Protein AF-A0A356DVA0-F1 (afdb_monomer_lite)

pLDDT: mean 74.88, std 16.03, range [45.16, 97.94]

Foldseek 3Di:
DPPDDDPDDDPPDPPPPPPVLVVVLVVLVVVLVVVVVVCVPDDDDDDDPDDPDADVVVVVLVVLLVVLLVQLVVLLVVLCVVVVVVVVVVVVPPPDPPCPVVVVVSVVVSVVSNVVSVVSNLVSLVSVCVNGVDVVSVSVSVSVVSVVVSVVSVVVVVVVVVVVPPDDPPPPPPPPDDD

Structure (mmCIF, N/CA/C/O backbone):
data_AF-A0A356DVA0-F1
#
_entry.id   AF-A0A356DVA0-F1
#
loop_
_atom_site.group_PDB
_atom_site.id
_atom_site.type_symbol
_atom_site.label_atom_id
_atom_site.label_alt_id
_atom_site.label_comp_id
_atom_site.label_asym_id
_atom_site.label_entity_id
_atom_site.label_seq_id
_atom_site.pdbx_PDB_ins_code
_atom_site.Cartn_x
_atom_site.Cartn_y
_atom_site.Cartn_z
_atom_site.occupancy
_atom_site.B_iso_or_equiv
_atom_site.auth_seq_id
_atom_site.auth_comp_id
_atom_site.auth_asym_id
_atom_site.auth_atom_id
_atom_site.pdbx_PDB_model_num
ATOM 1 N N . MET A 1 1 ? -69.394 -21.065 -8.352 1.00 48.41 1 MET A N 1
ATOM 2 C CA . MET A 1 1 ? -68.732 -22.390 -8.315 1.00 48.41 1 MET A CA 1
ATOM 3 C C . MET A 1 1 ? -67.396 -22.244 -9.037 1.00 48.41 1 MET A C 1
ATOM 5 O O . MET A 1 1 ? -67.092 -23.004 -9.938 1.00 48.41 1 MET A O 1
ATOM 9 N N . ASP A 1 2 ? -66.589 -21.256 -8.636 1.00 48.00 2 ASP A N 1
ATOM 10 C CA . ASP A 1 2 ? -65.493 -20.733 -9.474 1.00 48.00 2 ASP A CA 1
ATOM 11 C C . ASP A 1 2 ? -64.199 -20.633 -8.662 1.00 48.00 2 ASP A C 1
ATOM 13 O O . ASP A 1 2 ? -63.482 -19.642 -8.690 1.00 48.00 2 ASP A O 1
ATOM 17 N N . GLN A 1 3 ? -63.953 -21.667 -7.855 1.00 48.09 3 GLN A N 1
ATOM 18 C CA . GLN A 1 3 ? -62.766 -21.813 -7.006 1.00 48.09 3 GLN A CA 1
ATOM 19 C C . GLN A 1 3 ? -61.782 -22.869 -7.535 1.00 48.09 3 GLN A C 1
ATOM 21 O O . GLN A 1 3 ? -60.812 -23.181 -6.859 1.00 48.09 3 GLN A O 1
ATOM 26 N N . LEU A 1 4 ? -61.996 -23.464 -8.713 1.00 53.31 4 LEU A N 1
ATOM 27 C CA . LEU A 1 4 ? -61.184 -24.604 -9.157 1.00 53.31 4 LEU A CA 1
ATOM 28 C C . LEU A 1 4 ? -60.949 -24.595 -10.669 1.00 53.31 4 LEU A C 1
ATOM 30 O O . LEU A 1 4 ? -61.492 -25.431 -11.388 1.00 53.31 4 LEU A O 1
ATOM 34 N N . LYS A 1 5 ? -60.117 -23.673 -11.157 1.00 51.38 5 LYS A N 1
ATOM 35 C CA . LYS A 1 5 ? -59.275 -23.957 -12.325 1.00 51.38 5 LYS A CA 1
ATOM 36 C C . LYS A 1 5 ? -58.100 -22.988 -12.403 1.00 51.38 5 LYS A C 1
ATOM 38 O O . LYS A 1 5 ? -58.309 -21.784 -12.462 1.00 51.38 5 LYS A O 1
ATOM 43 N N . GLU A 1 6 ? -56.901 -23.570 -12.397 1.00 53.12 6 GLU A N 1
ATOM 44 C CA . GLU A 1 6 ? -55.599 -22.950 -12.694 1.00 53.12 6 GLU A CA 1
ATOM 45 C C . GLU A 1 6 ? -55.092 -21.932 -11.651 1.00 53.12 6 GLU A C 1
ATOM 47 O O . GLU A 1 6 ? -54.975 -20.744 -11.909 1.00 53.12 6 GLU A O 1
ATOM 52 N N . GLN A 1 7 ? -54.836 -22.276 -10.387 1.00 49.84 7 GLN A N 1
ATOM 53 C CA . GLN A 1 7 ? -53.744 -23.142 -9.901 1.00 49.84 7 GLN A CA 1
ATOM 54 C C . GLN A 1 7 ? -53.056 -24.019 -10.962 1.00 49.84 7 GLN A C 1
ATOM 56 O O . GLN A 1 7 ? -53.332 -25.207 -11.011 1.00 49.84 7 GLN A O 1
ATOM 61 N N . GLU A 1 8 ? -52.204 -23.450 -11.821 1.00 53.47 8 GLU A N 1
ATOM 62 C CA . GLU A 1 8 ? -50.948 -24.069 -12.297 1.00 53.47 8 GLU A CA 1
ATOM 63 C C . GLU A 1 8 ? -50.227 -23.159 -13.309 1.00 53.47 8 GLU A C 1
ATOM 65 O O . GLU A 1 8 ? -50.850 -22.588 -14.193 1.00 53.47 8 GLU A O 1
ATOM 70 N N . SER A 1 9 ? -48.894 -23.100 -13.196 1.00 45.16 9 SER A N 1
ATOM 71 C CA . SER A 1 9 ? -47.932 -22.418 -14.084 1.00 45.16 9 SER A CA 1
ATOM 72 C C . SER A 1 9 ? -47.829 -20.891 -13.917 1.00 45.16 9 SER A C 1
ATOM 74 O O . SER A 1 9 ? -48.686 -20.136 -14.336 1.00 45.16 9 SER A O 1
ATOM 76 N N . LEU A 1 10 ? -46.780 -20.301 -13.354 1.00 45.31 10 LEU A N 1
ATOM 77 C CA . LEU A 1 10 ? -45.502 -20.812 -12.894 1.00 45.31 10 LEU A CA 1
ATOM 78 C C . LEU A 1 10 ? -44.990 -19.763 -11.901 1.00 45.31 10 LEU A C 1
ATOM 80 O O . LEU A 1 10 ? -44.593 -18.671 -12.284 1.00 45.31 10 LEU A O 1
ATOM 84 N N . LYS A 1 11 ? -45.086 -20.107 -10.619 1.00 45.44 11 LYS A N 1
ATOM 85 C CA . LYS A 1 11 ? -44.331 -19.590 -9.473 1.00 45.44 11 LYS A CA 1
ATOM 86 C C . LYS A 1 11 ? -43.106 -18.742 -9.882 1.00 45.44 11 LYS A C 1
ATOM 88 O O . LYS A 1 11 ? -42.003 -19.273 -10.000 1.00 45.44 11 LYS A O 1
ATOM 93 N N . GLU A 1 12 ? -43.281 -17.433 -10.080 1.00 46.41 12 GLU A N 1
ATOM 94 C CA . GLU A 1 12 ? -42.139 -16.525 -10.170 1.00 46.41 12 GLU A CA 1
ATOM 95 C C . GLU A 1 12 ? -41.476 -16.518 -8.797 1.00 46.41 12 GLU A C 1
ATOM 97 O O . GLU A 1 12 ? -42.013 -16.043 -7.794 1.00 46.41 12 GLU A O 1
ATOM 102 N N . HIS A 1 13 ? -40.329 -17.182 -8.756 1.00 47.94 13 HIS A N 1
ATOM 103 C CA . HIS A 1 13 ? -39.465 -17.255 -7.602 1.00 47.94 13 HIS A CA 1
ATOM 104 C C . HIS A 1 13 ? -39.106 -15.817 -7.214 1.00 47.94 13 HIS A C 1
ATOM 106 O O . HIS A 1 13 ? -38.536 -15.111 -8.049 1.00 47.94 13 HIS A O 1
ATOM 112 N N . PRO A 1 14 ? -39.399 -15.348 -5.988 1.00 47.91 14 PRO A N 1
ATOM 113 C CA . PRO A 1 14 ? -38.940 -14.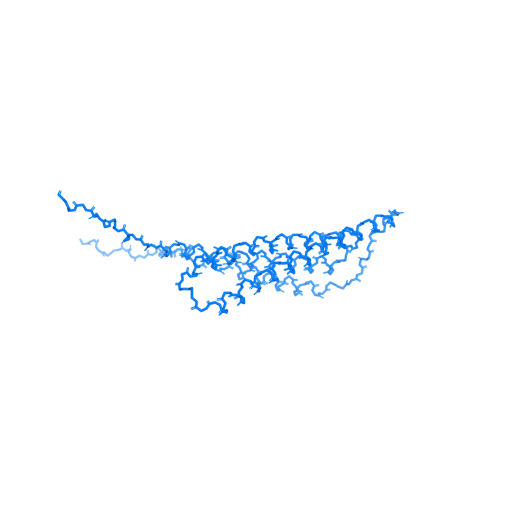036 -5.576 1.00 47.91 14 PRO A CA 1
ATOM 114 C C . PRO A 1 14 ? -37.414 -14.079 -5.625 1.00 47.91 14 PRO A C 1
ATOM 116 O O . PRO A 1 14 ? -36.767 -14.833 -4.892 1.00 47.91 14 PRO A O 1
ATOM 119 N N . THR A 1 15 ? -36.842 -13.343 -6.573 1.00 56.09 15 THR A N 1
ATOM 120 C CA . THR A 1 15 ? -35.405 -13.147 -6.709 1.00 56.09 15 THR A CA 1
ATOM 121 C C . THR A 1 15 ? -34.933 -12.476 -5.432 1.00 56.09 15 THR A C 1
ATOM 123 O O . THR A 1 15 ? -35.175 -11.288 -5.208 1.00 56.09 15 THR A O 1
ATOM 126 N N . ASN A 1 16 ? -34.321 -13.275 -4.563 1.00 53.25 16 ASN A N 1
ATOM 127 C CA . ASN A 1 16 ? -33.762 -12.849 -3.296 1.00 53.25 16 ASN A CA 1
ATOM 128 C C . ASN A 1 16 ? -32.595 -11.887 -3.571 1.00 53.25 16 ASN A C 1
ATOM 130 O O . ASN A 1 16 ? -31.446 -12.292 -3.737 1.00 53.25 16 ASN A O 1
ATOM 134 N N . LYS A 1 17 ? -32.912 -10.591 -3.659 1.00 54.97 17 LYS A N 1
ATOM 135 C CA . LYS A 1 17 ? -31.953 -9.503 -3.899 1.00 54.97 17 LYS A CA 1
ATOM 136 C C . LYS A 1 17 ? -30.910 -9.346 -2.783 1.00 54.97 17 LYS A C 1
ATOM 138 O O . LYS A 1 17 ? -29.953 -8.609 -2.982 1.00 54.97 17 LYS A O 1
ATOM 143 N N . HIS A 1 18 ? -31.050 -10.043 -1.655 1.00 53.50 18 HIS A N 1
ATOM 144 C CA . HIS A 1 18 ? -30.139 -9.927 -0.516 1.00 53.50 18 HIS A CA 1
ATOM 145 C C . HIS A 1 18 ? -29.004 -10.972 -0.526 1.00 53.50 18 HIS A C 1
ATOM 147 O O . HIS A 1 18 ? -28.057 -10.864 0.249 1.00 53.50 18 HIS A O 1
ATOM 153 N N . THR A 1 19 ? -29.057 -11.980 -1.406 1.00 55.97 19 THR A N 1
ATOM 154 C CA . THR A 1 19 ? -28.048 -13.058 -1.457 1.00 55.97 19 THR A CA 1
ATOM 155 C C . THR A 1 19 ? -26.865 -12.740 -2.387 1.00 55.97 19 THR A C 1
ATOM 157 O O . THR A 1 19 ? -25.762 -13.229 -2.160 1.00 55.97 19 THR A O 1
ATOM 160 N N . ASN A 1 20 ? -27.040 -11.865 -3.387 1.00 56.69 20 ASN A N 1
ATOM 161 C CA . ASN A 1 20 ? -25.986 -11.552 -4.369 1.00 56.69 20 ASN A CA 1
ATOM 162 C C . ASN A 1 20 ? -24.902 -10.577 -3.876 1.00 56.69 20 ASN A C 1
ATOM 164 O O . ASN A 1 20 ? -23.850 -10.493 -4.505 1.00 56.69 20 ASN A O 1
ATOM 168 N N . GLN A 1 21 ? -25.115 -9.868 -2.762 1.00 67.12 21 GLN A N 1
ATOM 169 C CA . GLN A 1 21 ? -24.108 -8.946 -2.214 1.00 67.12 21 GLN A CA 1
ATOM 170 C C . GLN A 1 21 ? -22.881 -9.688 -1.659 1.00 67.12 21 GLN A C 1
ATOM 172 O O . GLN A 1 21 ? -21.758 -9.254 -1.876 1.00 67.12 21 GLN A O 1
ATOM 177 N N . TRP A 1 22 ? -23.069 -10.865 -1.051 1.00 63.31 22 TRP A N 1
ATOM 178 C CA . TRP A 1 22 ? -21.966 -11.706 -0.557 1.00 63.31 22 TRP A CA 1
ATOM 179 C C . TRP A 1 22 ? -21.267 -12.531 -1.649 1.00 63.31 22 TRP A C 1
ATOM 181 O O . TRP A 1 22 ? -20.147 -13.003 -1.458 1.00 63.31 22 TRP A O 1
ATOM 191 N N . LEU A 1 23 ? -21.908 -12.703 -2.809 1.00 70.88 23 LEU A N 1
ATOM 192 C CA . LEU A 1 23 ? -21.340 -13.435 -3.944 1.00 70.88 23 LEU A CA 1
ATOM 193 C C . LEU A 1 23 ? -20.224 -12.648 -4.640 1.00 70.88 23 LEU A C 1
ATOM 195 O O . LEU A 1 23 ? -19.250 -13.256 -5.074 1.00 70.88 23 LEU A O 1
ATOM 199 N N . LEU A 1 24 ? -20.334 -11.317 -4.716 1.00 73.88 24 LEU A N 1
ATOM 200 C CA . LEU A 1 24 ? -19.343 -10.444 -5.360 1.00 73.88 24 LEU A CA 1
ATOM 201 C C . LEU A 1 24 ? -17.915 -10.638 -4.824 1.00 73.88 24 LEU A C 1
ATOM 203 O O . LEU A 1 24 ? -17.022 -10.933 -5.623 1.00 73.88 24 LEU A O 1
ATOM 207 N N . PRO A 1 25 ? -17.661 -10.546 -3.507 1.00 74.69 25 PRO A N 1
ATOM 208 C CA . PRO A 1 25 ? -16.309 -10.725 -3.006 1.00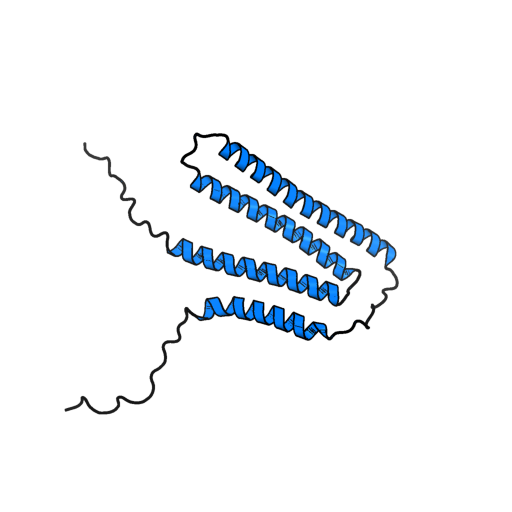 74.69 25 PRO A CA 1
ATOM 209 C C . PRO A 1 25 ? -15.815 -12.176 -3.089 1.00 74.69 25 PRO A C 1
ATOM 211 O O . PRO A 1 25 ? -14.629 -12.406 -3.318 1.00 74.69 25 PRO A O 1
ATOM 214 N N . LEU A 1 26 ? -16.704 -13.164 -2.937 1.00 78.81 26 LEU A N 1
ATOM 215 C CA . LEU A 1 26 ? -16.348 -14.578 -3.076 1.00 78.81 26 LEU A CA 1
ATOM 216 C C . LEU A 1 26 ? -15.902 -14.889 -4.512 1.00 78.81 26 LEU A C 1
ATOM 218 O O . LEU A 1 26 ? -14.872 -15.527 -4.717 1.00 78.81 26 LEU A O 1
ATOM 222 N N . ILE A 1 27 ? -16.648 -14.390 -5.502 1.00 83.44 27 ILE A N 1
ATOM 223 C CA . ILE A 1 27 ? -16.293 -14.482 -6.922 1.00 83.44 27 ILE A CA 1
ATOM 224 C C . ILE A 1 27 ? -14.953 -13.791 -7.175 1.00 83.44 27 ILE A C 1
ATOM 226 O O . ILE A 1 27 ? -14.144 -14.338 -7.916 1.00 83.44 27 ILE A O 1
ATOM 230 N N . LEU A 1 28 ? -14.677 -12.649 -6.534 1.00 79.94 28 LEU A N 1
ATOM 231 C CA . LEU A 1 28 ? -13.394 -11.958 -6.670 1.00 79.94 28 LEU A CA 1
ATOM 232 C C . LEU A 1 28 ? -12.228 -12.779 -6.095 1.00 79.94 28 LEU A C 1
ATOM 234 O O . LEU A 1 28 ? -11.204 -12.915 -6.758 1.00 79.94 28 LEU A O 1
ATOM 238 N N . ILE A 1 29 ? -12.378 -13.378 -4.909 1.00 82.25 29 ILE A N 1
ATOM 239 C CA . ILE A 1 29 ? -11.356 -14.260 -4.314 1.00 82.25 29 ILE A CA 1
ATOM 240 C C . ILE A 1 29 ? -11.112 -15.477 -5.210 1.00 82.25 29 ILE A C 1
ATOM 242 O O . ILE A 1 29 ? -9.965 -15.810 -5.503 1.00 82.25 29 ILE A O 1
ATOM 246 N N . ILE A 1 30 ? -12.183 -16.125 -5.675 1.00 85.38 30 ILE A N 1
ATOM 247 C CA . ILE A 1 30 ? -12.094 -17.273 -6.582 1.00 85.38 30 ILE A CA 1
ATOM 248 C C . ILE A 1 30 ? -11.423 -16.854 -7.895 1.00 85.38 30 ILE A C 1
ATOM 250 O O . ILE A 1 30 ? -10.543 -17.565 -8.369 1.00 85.38 30 ILE A O 1
ATOM 254 N N . ALA A 1 31 ? -11.762 -15.688 -8.448 1.00 81.94 31 ALA A N 1
ATOM 255 C CA . ALA A 1 31 ? -11.134 -15.148 -9.648 1.00 81.94 31 ALA A CA 1
ATOM 256 C C . ALA A 1 31 ? -9.640 -14.869 -9.439 1.00 81.94 31 ALA A C 1
ATOM 258 O O . ALA A 1 31 ? -8.853 -15.217 -10.309 1.00 81.94 31 ALA A O 1
ATOM 259 N N . ILE A 1 32 ? -9.228 -14.325 -8.287 1.00 83.00 32 ILE A N 1
ATOM 260 C CA . ILE A 1 32 ? -7.810 -14.128 -7.933 1.00 83.00 32 ILE A CA 1
ATOM 261 C C . ILE A 1 32 ? -7.081 -15.472 -7.862 1.00 83.00 32 ILE A C 1
ATOM 263 O O . ILE A 1 32 ? -5.996 -15.610 -8.417 1.00 83.00 32 ILE A O 1
ATOM 267 N N . ILE A 1 33 ? -7.669 -16.477 -7.210 1.00 84.94 33 ILE A N 1
ATOM 268 C CA . ILE A 1 33 ? -7.063 -17.809 -7.082 1.00 84.94 33 ILE A CA 1
ATOM 269 C C . ILE A 1 33 ? -6.949 -18.489 -8.452 1.00 84.94 33 ILE A C 1
ATOM 271 O O . ILE A 1 33 ? -5.907 -19.062 -8.765 1.00 84.94 33 ILE A O 1
ATOM 275 N N . VAL A 1 34 ? -7.990 -18.406 -9.285 1.00 85.19 34 VAL A N 1
ATOM 276 C CA . VAL A 1 34 ? -8.001 -18.959 -10.648 1.00 85.19 34 VAL A CA 1
ATOM 277 C C . VAL A 1 34 ? -7.008 -18.225 -11.546 1.00 85.19 34 VAL A C 1
ATOM 279 O O . VAL A 1 34 ? -6.279 -18.883 -12.281 1.00 85.19 34 VAL A O 1
ATOM 282 N N . LEU A 1 35 ? -6.925 -16.895 -11.453 1.00 80.69 35 LEU A N 1
ATOM 283 C CA . LEU A 1 35 ? -5.923 -16.077 -12.138 1.00 80.69 35 LEU A CA 1
ATOM 284 C C . LEU A 1 35 ? -4.514 -16.533 -11.740 1.00 80.69 35 LEU A C 1
ATOM 286 O O . LEU A 1 35 ? -3.709 -16.875 -12.597 1.00 80.69 35 LEU A O 1
ATOM 290 N N . LEU A 1 36 ? -4.229 -16.637 -10.442 1.00 82.00 36 LEU A N 1
ATOM 291 C CA . LEU A 1 36 ? -2.934 -17.111 -9.950 1.00 82.00 36 LEU A CA 1
ATOM 292 C C . LEU A 1 36 ? -2.609 -18.536 -10.416 1.00 82.00 36 LEU A C 1
ATOM 294 O O . LEU A 1 36 ? -1.455 -18.837 -10.712 1.00 82.00 36 LEU A O 1
ATOM 298 N N . PHE A 1 37 ? -3.612 -19.412 -10.505 1.00 83.19 37 PHE A N 1
ATOM 299 C CA . PHE A 1 37 ? -3.436 -20.780 -10.985 1.00 83.19 37 PHE A CA 1
ATOM 300 C C . PHE A 1 37 ? -3.171 -20.841 -12.496 1.00 83.19 37 PHE A C 1
ATOM 302 O O . PHE A 1 37 ? -2.261 -21.550 -12.905 1.00 83.19 37 PHE A O 1
ATOM 309 N N . MET A 1 38 ? -3.917 -20.082 -13.307 1.00 79.12 38 MET A N 1
ATOM 310 C CA . MET A 1 38 ? -3.754 -20.000 -14.769 1.00 79.12 38 MET A CA 1
ATOM 311 C C . MET A 1 38 ? -2.399 -19.428 -15.182 1.00 79.12 38 MET A C 1
ATOM 313 O O . MET A 1 38 ? -1.807 -19.878 -16.157 1.00 79.12 38 MET A O 1
ATOM 317 N N . PHE A 1 39 ? -1.912 -18.423 -14.456 1.00 72.88 39 PHE A N 1
ATOM 318 C CA . PHE A 1 39 ? -0.656 -17.751 -14.784 1.00 72.88 39 PHE A CA 1
ATOM 319 C C . PHE A 1 39 ? 0.582 -18.470 -14.238 1.00 72.88 39 PHE A C 1
ATOM 321 O O . PHE A 1 39 ? 1.696 -18.138 -14.638 1.00 72.88 39 PHE A O 1
ATOM 328 N N . ARG A 1 40 ? 0.412 -19.489 -13.384 1.00 75.62 40 ARG A N 1
ATOM 329 C CA . ARG A 1 40 ? 1.523 -20.320 -12.895 1.00 75.62 40 ARG A CA 1
ATOM 330 C C . ARG A 1 40 ? 2.277 -21.034 -14.024 1.00 75.62 40 ARG A C 1
ATOM 332 O O . ARG A 1 40 ? 3.450 -21.342 -13.847 1.00 75.62 40 ARG A O 1
ATOM 339 N N . ASP A 1 41 ? 1.626 -21.261 -15.164 1.00 68.38 41 ASP A N 1
ATOM 340 C CA . ASP A 1 41 ? 2.202 -21.964 -16.315 1.00 68.38 41 ASP A CA 1
ATOM 341 C C . ASP A 1 41 ? 2.908 -21.034 -17.334 1.00 68.38 41 ASP A C 1
ATOM 343 O O . ASP A 1 41 ? 3.500 -21.522 -18.295 1.00 68.38 41 ASP A O 1
ATOM 347 N N . PHE A 1 42 ? 2.905 -19.703 -17.141 1.00 68.19 42 PHE A N 1
ATOM 348 C CA . PHE A 1 42 ? 3.654 -18.765 -17.995 1.00 68.19 42 PHE A CA 1
ATOM 349 C C . PHE A 1 42 ? 5.148 -18.753 -17.615 1.00 68.19 42 PHE A C 1
ATOM 351 O O . PHE A 1 42 ? 5.593 -17.982 -16.764 1.00 68.19 42 PHE A O 1
ATOM 358 N N . THR A 1 43 ? 5.944 -19.621 -18.243 1.00 58.84 43 THR A N 1
ATOM 359 C CA . THR A 1 43 ? 7.410 -19.614 -18.120 1.00 58.84 43 THR A CA 1
ATOM 360 C C . THR A 1 43 ? 8.039 -18.439 -18.876 1.00 58.84 43 THR A C 1
ATOM 362 O O . THR A 1 43 ? 7.685 -18.136 -20.012 1.00 58.84 43 THR A O 1
ATOM 365 N N . LEU A 1 44 ? 8.973 -17.781 -18.192 1.00 60.94 44 LEU A N 1
ATOM 366 C CA . LEU A 1 44 ? 9.560 -16.469 -18.458 1.00 60.94 44 LEU A CA 1
ATOM 367 C C . LEU A 1 44 ? 10.544 -16.457 -19.645 1.00 60.94 44 LEU A C 1
ATOM 369 O O . LEU A 1 44 ? 11.728 -16.710 -19.434 1.00 60.94 44 LEU A O 1
ATOM 373 N N . GLU A 1 45 ? 10.107 -16.114 -20.861 1.00 56.38 45 GLU A N 1
ATOM 374 C CA . GLU A 1 45 ? 11.059 -15.957 -21.982 1.00 56.38 45 GLU A CA 1
ATOM 375 C C . GLU A 1 45 ? 10.887 -14.722 -22.878 1.00 56.38 45 GLU A C 1
ATOM 377 O O . GLU A 1 45 ? 11.610 -14.595 -23.856 1.00 56.38 45 GLU A O 1
ATOM 382 N N . ASP A 1 46 ? 10.067 -13.735 -22.507 1.00 53.53 46 ASP A N 1
ATOM 383 C CA . ASP A 1 46 ? 10.124 -12.419 -23.163 1.00 53.53 46 ASP A CA 1
ATOM 384 C C . ASP A 1 46 ? 10.766 -11.387 -22.235 1.00 53.53 46 ASP A C 1
ATOM 386 O O . ASP A 1 46 ? 10.114 -10.695 -21.450 1.00 53.53 46 ASP A O 1
ATOM 390 N N . ARG A 1 47 ? 12.101 -11.312 -22.308 1.00 59.91 47 ARG A N 1
ATOM 391 C CA . ARG A 1 47 ? 12.840 -10.153 -21.811 1.00 59.91 47 ARG A CA 1
ATOM 392 C C . ARG A 1 47 ? 12.719 -9.002 -22.806 1.00 59.91 47 ARG A C 1
ATOM 394 O O . ARG A 1 47 ? 13.217 -9.101 -23.917 1.00 59.91 47 ARG A O 1
ATOM 401 N N . ALA A 1 48 ? 12.139 -7.923 -22.287 1.00 62.12 48 ALA A N 1
ATOM 402 C CA . ALA A 1 48 ? 12.483 -6.517 -22.488 1.00 62.12 48 ALA A CA 1
ATOM 403 C C . ALA A 1 48 ? 12.621 -5.996 -23.931 1.00 62.12 48 ALA A C 1
ATOM 405 O O . ALA A 1 48 ? 13.550 -6.312 -24.669 1.00 62.12 48 ALA A O 1
ATOM 406 N N . ILE A 1 49 ? 11.747 -5.040 -24.256 1.00 59.34 49 ILE A N 1
ATOM 407 C CA . ILE A 1 49 ? 12.073 -3.973 -25.200 1.00 59.34 49 ILE A CA 1
ATOM 408 C C . ILE A 1 49 ? 13.215 -3.165 -24.566 1.00 59.34 49 ILE A C 1
ATOM 410 O O . ILE A 1 49 ? 12.986 -2.440 -23.605 1.00 59.34 49 ILE A O 1
ATOM 414 N N . ASP A 1 50 ? 14.432 -3.355 -25.070 1.00 54.19 50 ASP A N 1
ATOM 415 C CA . ASP A 1 50 ? 15.635 -2.600 -24.701 1.00 54.19 50 ASP A CA 1
ATOM 416 C C . ASP A 1 50 ? 15.489 -1.171 -25.257 1.00 54.19 50 ASP A C 1
ATOM 418 O O . ASP A 1 50 ? 15.464 -0.969 -26.478 1.00 54.19 50 ASP A O 1
ATOM 422 N N . ILE A 1 51 ? 15.286 -0.175 -24.391 1.00 62.66 51 ILE A N 1
ATOM 423 C CA . ILE A 1 51 ? 15.157 1.228 -24.785 1.00 62.66 51 ILE A CA 1
ATOM 424 C C . ILE A 1 51 ? 16.581 1.832 -24.775 1.00 62.66 51 ILE A C 1
ATOM 426 O O . ILE A 1 51 ? 17.273 1.866 -23.773 1.00 62.66 51 ILE A O 1
ATOM 430 N N . PRO A 1 52 ? 17.096 2.385 -25.876 1.00 62.34 52 PRO A N 1
ATOM 431 C CA . PRO A 1 52 ? 18.527 2.712 -25.994 1.00 62.34 52 PRO A CA 1
ATOM 432 C C . PRO A 1 52 ? 19.065 3.876 -25.112 1.00 62.34 52 PRO A C 1
ATOM 434 O O . PRO A 1 52 ? 20.209 4.302 -25.302 1.00 62.34 52 PRO A O 1
ATOM 437 N N . HIS A 1 53 ? 18.296 4.424 -24.155 1.00 59.31 53 HIS A N 1
ATOM 438 C CA . HIS A 1 53 ? 18.633 5.627 -23.367 1.00 59.31 53 HIS A CA 1
ATOM 439 C C . HIS A 1 53 ? 18.254 5.529 -21.857 1.00 59.31 53 HIS A C 1
ATOM 441 O O . HIS A 1 53 ? 17.617 6.433 -21.322 1.00 59.31 53 HIS A O 1
ATOM 447 N N . GLU A 1 54 ? 18.637 4.454 -21.152 1.00 64.88 54 GLU A N 1
ATOM 448 C CA . GLU A 1 54 ? 18.067 4.085 -19.827 1.00 64.88 54 GLU A CA 1
ATOM 449 C C . GLU A 1 54 ? 18.734 4.714 -18.582 1.00 64.88 54 GLU A C 1
ATOM 451 O O . GLU A 1 54 ? 18.070 5.003 -17.589 1.00 64.88 54 GLU A O 1
ATOM 456 N N . GLY A 1 55 ? 20.061 4.899 -18.578 1.00 77.44 55 GLY A N 1
ATOM 457 C CA . GLY A 1 55 ? 20.815 4.911 -17.308 1.00 77.44 55 GLY A CA 1
ATOM 458 C C . GLY A 1 55 ? 20.509 6.078 -16.358 1.00 77.44 55 GLY A C 1
ATOM 459 O O . GLY A 1 55 ? 20.442 5.902 -15.144 1.00 77.44 55 GLY A O 1
ATOM 460 N N . LEU A 1 56 ? 20.290 7.287 -16.887 1.00 83.94 56 LEU A N 1
ATOM 461 C CA . LEU A 1 56 ? 19.910 8.439 -16.055 1.00 83.94 56 LEU A CA 1
ATOM 462 C C . LEU A 1 56 ? 18.475 8.322 -15.533 1.00 83.94 56 LEU A C 1
ATOM 464 O O . LEU A 1 56 ? 18.199 8.730 -14.405 1.00 83.94 56 LEU A O 1
ATOM 468 N N . LEU A 1 57 ? 17.570 7.771 -16.344 1.00 86.12 57 LEU A N 1
ATOM 469 C CA . LEU A 1 57 ? 16.177 7.571 -15.965 1.00 86.12 57 LEU A CA 1
ATOM 470 C C . LEU A 1 57 ? 16.067 6.489 -14.891 1.00 86.12 57 LEU A C 1
ATOM 472 O O . LEU A 1 57 ? 15.385 6.704 -13.895 1.00 86.12 57 LEU A O 1
ATOM 476 N N . GLU A 1 58 ? 16.804 5.389 -15.036 1.00 86.69 58 GLU A N 1
ATOM 477 C CA . GLU A 1 58 ? 16.878 4.316 -14.044 1.00 86.69 58 GLU A CA 1
ATOM 478 C C . GLU A 1 58 ? 17.356 4.841 -12.682 1.00 86.69 58 GLU A C 1
ATOM 480 O O . GLU A 1 58 ? 16.756 4.540 -11.651 1.00 86.69 58 GLU A O 1
ATOM 485 N N . VAL A 1 59 ? 18.366 5.718 -12.668 1.00 90.31 59 VAL A N 1
ATOM 486 C CA . VAL A 1 59 ? 18.856 6.356 -11.437 1.00 90.31 59 VAL A CA 1
ATOM 487 C C . VAL A 1 59 ? 17.807 7.290 -10.826 1.00 90.31 59 VAL A C 1
ATOM 489 O O . VAL A 1 59 ? 17.539 7.211 -9.626 1.00 90.31 59 VAL A O 1
ATOM 492 N N . ILE A 1 60 ? 17.191 8.171 -11.625 1.00 92.25 60 ILE A N 1
ATOM 493 C CA . ILE A 1 60 ? 16.178 9.123 -11.135 1.00 92.25 60 ILE A CA 1
ATOM 494 C C . ILE A 1 60 ? 14.961 8.379 -10.578 1.00 92.25 60 ILE A C 1
ATOM 496 O O . ILE A 1 60 ? 14.500 8.683 -9.476 1.00 92.25 60 ILE A O 1
ATOM 500 N N . VAL A 1 61 ? 14.452 7.391 -11.315 1.00 92.88 61 VAL A N 1
ATOM 501 C CA . VAL A 1 61 ? 13.309 6.586 -10.883 1.00 92.88 61 VAL A CA 1
ATOM 502 C C . VAL A 1 61 ? 13.681 5.734 -9.672 1.00 92.88 61 VAL A C 1
ATOM 504 O O . VAL A 1 61 ? 12.896 5.667 -8.732 1.00 92.88 61 VAL A O 1
ATOM 507 N N . GLY A 1 62 ? 14.893 5.176 -9.615 1.00 92.56 62 GLY A N 1
ATOM 508 C CA . GLY A 1 62 ? 15.400 4.461 -8.443 1.00 92.56 62 GLY A CA 1
ATOM 509 C C . GLY A 1 62 ? 15.390 5.319 -7.174 1.00 92.56 62 GLY A C 1
ATOM 510 O O . GLY A 1 62 ? 14.917 4.875 -6.125 1.00 92.56 62 GLY A O 1
ATOM 511 N N . TYR A 1 63 ? 15.819 6.581 -7.265 1.00 95.88 63 TYR A N 1
ATOM 512 C CA . TYR A 1 63 ? 15.707 7.522 -6.146 1.00 95.88 63 TYR A CA 1
ATOM 513 C C . TYR A 1 63 ? 14.253 7.859 -5.796 1.00 95.88 63 TYR A C 1
ATOM 515 O O . TYR A 1 63 ? 13.935 7.993 -4.613 1.00 95.88 63 TYR A O 1
ATOM 523 N N . ALA A 1 64 ? 13.361 7.972 -6.783 1.00 95.81 64 ALA A N 1
ATOM 524 C CA . ALA A 1 64 ? 11.939 8.223 -6.546 1.00 95.81 64 ALA A CA 1
ATOM 525 C C . ALA A 1 64 ? 11.244 7.042 -5.840 1.00 95.81 64 ALA A C 1
ATOM 527 O O . ALA A 1 64 ? 10.508 7.259 -4.878 1.00 95.81 64 ALA A O 1
ATOM 528 N N . ILE A 1 65 ? 11.531 5.807 -6.265 1.00 96.00 65 ILE A N 1
ATOM 529 C CA . ILE A 1 65 ? 11.095 4.554 -5.624 1.00 96.00 65 ILE A CA 1
ATOM 530 C C . ILE A 1 65 ? 11.530 4.549 -4.156 1.00 96.00 65 ILE A C 1
ATOM 532 O O . ILE A 1 65 ? 10.700 4.387 -3.260 1.00 96.00 65 ILE A O 1
ATOM 536 N N . LEU A 1 66 ? 12.819 4.801 -3.902 1.00 96.50 66 LEU A N 1
ATOM 537 C CA . LEU A 1 66 ? 13.372 4.828 -2.549 1.00 96.50 66 LEU A CA 1
ATOM 538 C C . LEU A 1 66 ? 12.714 5.913 -1.684 1.00 96.50 66 LEU A C 1
ATOM 540 O O . LEU A 1 66 ? 12.374 5.668 -0.529 1.00 96.50 66 LEU A O 1
ATOM 544 N N . ALA A 1 67 ? 12.507 7.111 -2.233 1.00 97.38 67 ALA A N 1
ATOM 545 C CA . ALA A 1 67 ? 11.862 8.206 -1.517 1.00 97.38 67 ALA A CA 1
ATOM 546 C C . ALA A 1 67 ? 10.407 7.876 -1.144 1.00 97.38 67 ALA A C 1
ATOM 548 O O . ALA A 1 67 ? 9.997 8.122 -0.007 1.00 97.38 67 ALA A O 1
ATOM 549 N N . ALA A 1 68 ? 9.640 7.292 -2.070 1.00 96.38 68 ALA A N 1
ATOM 550 C CA . ALA A 1 68 ? 8.266 6.860 -1.826 1.00 96.38 68 ALA A CA 1
ATOM 551 C C . ALA A 1 68 ? 8.200 5.743 -0.770 1.00 96.38 68 ALA A C 1
ATOM 553 O O . ALA A 1 68 ? 7.364 5.790 0.131 1.00 96.38 68 ALA A O 1
ATOM 554 N N . GLU A 1 69 ? 9.123 4.784 -0.821 1.00 96.50 69 GLU A N 1
ATOM 555 C CA . GLU A 1 69 ? 9.216 3.695 0.153 1.00 96.50 69 GLU A CA 1
ATOM 556 C C . GLU A 1 69 ? 9.554 4.212 1.559 1.00 96.50 69 GLU A C 1
ATOM 558 O O . GLU A 1 69 ? 8.875 3.876 2.532 1.00 96.50 69 GLU A O 1
ATOM 563 N N . ILE A 1 70 ? 10.531 5.117 1.673 1.00 97.94 70 ILE A N 1
ATOM 564 C CA . ILE A 1 70 ? 10.874 5.771 2.943 1.00 97.94 70 ILE A CA 1
ATOM 565 C C . ILE A 1 70 ? 9.676 6.554 3.489 1.00 97.94 70 ILE A C 1
ATOM 567 O O . ILE A 1 70 ? 9.382 6.464 4.683 1.00 97.94 70 ILE A O 1
ATOM 571 N N . ALA A 1 71 ? 8.962 7.299 2.641 1.00 97.12 71 ALA A N 1
ATOM 572 C CA . ALA A 1 71 ? 7.773 8.040 3.051 1.00 97.12 71 ALA A CA 1
ATOM 573 C C . ALA A 1 71 ? 6.671 7.102 3.572 1.00 97.12 71 ALA A C 1
ATOM 575 O O . ALA A 1 71 ? 6.103 7.360 4.636 1.00 97.12 71 ALA A O 1
ATOM 576 N N . ALA A 1 72 ? 6.412 5.989 2.878 1.00 96.44 72 ALA A N 1
ATOM 577 C CA . ALA A 1 72 ? 5.455 4.974 3.310 1.00 96.44 72 ALA A CA 1
ATOM 578 C C . ALA A 1 72 ? 5.826 4.407 4.690 1.00 96.44 72 ALA A C 1
ATOM 580 O O . ALA A 1 72 ? 5.019 4.459 5.623 1.00 96.44 72 ALA A O 1
ATOM 581 N N . VAL A 1 73 ? 7.069 3.938 4.850 1.00 97.50 73 VAL A N 1
ATOM 582 C CA . VAL A 1 73 ? 7.586 3.382 6.111 1.00 97.50 73 VAL A CA 1
ATOM 583 C C . VAL A 1 73 ? 7.493 4.407 7.237 1.00 97.50 73 VAL A C 1
ATOM 585 O O . VAL A 1 73 ? 7.043 4.078 8.336 1.00 97.50 73 VAL A O 1
ATOM 588 N N . PHE A 1 74 ? 7.854 5.660 6.970 1.00 97.56 74 PHE A N 1
ATOM 589 C CA . PHE A 1 74 ? 7.790 6.738 7.949 1.00 97.56 74 PHE A CA 1
ATOM 590 C C . PHE A 1 74 ? 6.357 7.001 8.430 1.00 97.56 74 PHE A C 1
ATOM 592 O O . PHE A 1 74 ? 6.118 7.077 9.637 1.00 97.56 74 PHE A O 1
ATOM 599 N N . VAL A 1 75 ? 5.388 7.097 7.513 1.00 95.94 75 VAL A N 1
ATOM 600 C CA . VAL A 1 75 ? 3.977 7.338 7.860 1.00 95.94 75 VAL A CA 1
ATOM 601 C C . VAL A 1 75 ? 3.399 6.173 8.667 1.00 95.94 75 VAL A C 1
ATOM 603 O O . VAL A 1 75 ? 2.715 6.414 9.670 1.00 95.94 75 VAL A O 1
ATOM 606 N N . VAL A 1 76 ? 3.696 4.924 8.290 1.00 95.81 76 VAL A N 1
ATOM 607 C CA . VAL A 1 76 ? 3.283 3.733 9.053 1.00 95.81 76 VAL A CA 1
ATOM 608 C C . VAL A 1 76 ? 3.897 3.761 10.449 1.00 95.81 76 VAL A C 1
ATOM 610 O O . VAL A 1 76 ? 3.165 3.691 11.439 1.00 95.81 76 VAL A O 1
ATOM 613 N N . ALA A 1 77 ? 5.217 3.926 10.548 1.00 96.50 77 ALA A N 1
ATOM 614 C CA . ALA A 1 77 ? 5.936 3.914 11.816 1.00 96.50 77 ALA A CA 1
ATOM 615 C C . ALA A 1 77 ? 5.431 5.008 12.767 1.00 96.50 77 ALA A C 1
ATOM 617 O O . ALA A 1 77 ? 5.074 4.718 13.910 1.00 96.50 77 ALA A O 1
ATOM 618 N N . ALA A 1 78 ? 5.316 6.251 12.293 1.00 95.19 78 ALA A N 1
ATOM 619 C CA . ALA A 1 78 ? 4.820 7.368 13.095 1.00 95.19 78 ALA A CA 1
ATOM 620 C C . ALA A 1 78 ? 3.380 7.137 13.585 1.00 95.19 78 ALA A C 1
ATOM 622 O O . ALA A 1 78 ? 3.050 7.448 14.733 1.00 95.19 78 ALA A O 1
ATOM 623 N N . SER A 1 79 ? 2.524 6.559 12.738 1.00 93.69 79 SER A N 1
ATOM 624 C CA . SER A 1 79 ? 1.134 6.246 13.086 1.00 93.69 79 SER A CA 1
ATOM 625 C C . SER A 1 79 ? 1.043 5.162 14.159 1.00 93.69 79 SER A C 1
ATOM 627 O O . SER A 1 79 ? 0.332 5.343 15.151 1.00 93.69 79 SER A O 1
ATOM 629 N N . VAL A 1 80 ? 1.803 4.074 14.004 1.00 93.94 80 VAL A N 1
ATOM 630 C CA . VAL A 1 80 ? 1.861 2.966 14.969 1.00 93.94 80 VAL A CA 1
ATOM 631 C C . VAL A 1 80 ? 2.422 3.439 16.308 1.00 93.94 80 VAL A C 1
ATOM 633 O O . VAL A 1 80 ? 1.815 3.168 17.345 1.00 93.94 80 VAL A O 1
ATOM 636 N N . ILE A 1 81 ? 3.525 4.194 16.310 1.00 94.44 81 ILE A N 1
ATOM 637 C CA . ILE A 1 81 ? 4.137 4.732 17.534 1.00 94.44 81 ILE A CA 1
ATOM 638 C C . ILE A 1 81 ? 3.152 5.636 18.277 1.00 94.44 81 ILE A C 1
ATOM 640 O O . ILE A 1 81 ? 2.936 5.449 19.476 1.00 94.44 81 ILE A O 1
ATOM 644 N N . GLN A 1 82 ? 2.515 6.586 17.579 1.00 90.69 82 GLN A N 1
ATOM 645 C CA . GLN A 1 82 ? 1.576 7.510 18.213 1.00 90.69 82 GLN A CA 1
ATOM 646 C C . GLN A 1 82 ? 0.412 6.762 18.866 1.00 90.69 82 GLN A C 1
ATOM 648 O O . GLN A 1 82 ? 0.068 7.034 20.016 1.00 90.69 82 GLN A O 1
ATOM 653 N N . VAL A 1 83 ? -0.186 5.800 18.165 1.00 88.69 83 VAL A N 1
ATOM 654 C CA . VAL A 1 83 ? -1.326 5.062 18.717 1.00 88.69 83 VAL A CA 1
ATOM 655 C C . VAL A 1 83 ? -0.929 4.131 19.839 1.00 88.69 83 VAL A C 1
ATOM 657 O O . VAL A 1 83 ? -1.636 4.082 20.844 1.00 88.69 83 VAL A O 1
ATOM 660 N N . THR A 1 84 ? 0.216 3.469 19.723 1.00 89.44 84 THR A N 1
ATOM 661 C CA . THR A 1 84 ? 0.743 2.616 20.788 1.00 89.44 84 THR A CA 1
ATOM 662 C C . THR A 1 84 ? 0.973 3.430 22.058 1.00 89.44 84 THR A C 1
ATOM 664 O O . THR A 1 84 ? 0.523 3.035 23.131 1.00 89.44 84 THR A O 1
ATOM 667 N N . PHE A 1 85 ? 1.582 4.613 21.947 1.00 89.25 85 PHE A N 1
ATOM 668 C CA . PHE A 1 85 ? 1.817 5.495 23.090 1.00 89.25 85 PHE A CA 1
ATOM 669 C C . PHE A 1 85 ? 0.511 6.002 23.722 1.00 89.25 85 PHE A C 1
ATOM 671 O O . PHE A 1 85 ? 0.337 5.945 24.941 1.00 89.25 85 PHE A O 1
ATOM 678 N N . ASN A 1 86 ? -0.441 6.460 22.903 1.00 84.75 86 ASN A N 1
ATOM 679 C CA . ASN A 1 86 ? -1.755 6.902 23.372 1.00 84.75 86 ASN A CA 1
ATOM 680 C C . ASN A 1 86 ? -2.543 5.773 24.055 1.00 84.75 86 ASN A C 1
ATOM 682 O O . ASN A 1 86 ? -3.204 6.015 25.069 1.00 84.75 86 ASN A O 1
ATOM 686 N N . PHE A 1 87 ? -2.469 4.554 23.520 1.00 84.44 87 PHE A N 1
ATOM 687 C CA . PHE A 1 87 ? -3.097 3.371 24.099 1.00 84.44 87 PHE A CA 1
ATOM 688 C C . PHE A 1 87 ? -2.450 2.994 25.434 1.00 84.44 87 PHE A C 1
ATOM 690 O O . PHE A 1 87 ? -3.152 2.824 26.426 1.00 84.44 87 PHE A O 1
ATOM 697 N N . LEU A 1 88 ? -1.119 2.956 25.505 1.00 86.44 88 LEU A N 1
ATOM 698 C CA . LEU A 1 88 ? -0.407 2.584 26.727 1.00 86.44 88 LEU A CA 1
ATOM 699 C C . LEU A 1 88 ? -0.671 3.582 27.863 1.00 86.44 88 LEU A C 1
ATOM 701 O O . LEU A 1 88 ? -1.018 3.184 28.973 1.00 86.44 88 LEU A O 1
ATOM 705 N N . ARG A 1 89 ? -0.634 4.889 27.566 1.00 83.81 89 ARG A N 1
ATOM 706 C CA . ARG A 1 89 ? -1.002 5.939 28.530 1.00 83.81 89 ARG A CA 1
ATOM 707 C C . ARG A 1 89 ? -2.446 5.794 29.011 1.00 83.81 89 ARG A C 1
ATOM 709 O O . ARG A 1 89 ? -2.717 5.958 30.194 1.00 83.81 89 ARG A O 1
ATOM 716 N N . SER A 1 90 ? -3.364 5.468 28.102 1.00 78.31 90 SER A N 1
ATOM 717 C CA . SER A 1 90 ? -4.769 5.217 28.430 1.00 78.31 90 SER A CA 1
ATOM 718 C C . SER A 1 90 ? -4.969 4.030 29.369 1.00 78.31 90 SER A C 1
ATOM 720 O O . SER A 1 90 ? -5.933 4.040 30.127 1.00 78.31 90 SER A O 1
ATOM 722 N N . VAL A 1 91 ? -4.139 2.993 29.269 1.00 78.12 91 VAL A N 1
ATOM 723 C CA . VAL A 1 91 ? -4.229 1.795 30.114 1.00 78.12 91 VAL A CA 1
ATOM 724 C C . VAL A 1 91 ? -3.636 2.061 31.501 1.00 78.12 91 VAL A C 1
ATOM 726 O O . VAL A 1 91 ? -4.160 1.560 32.493 1.00 78.12 91 VAL A O 1
ATOM 729 N N . CYS A 1 92 ? -2.590 2.887 31.594 1.00 80.00 92 CYS A N 1
ATOM 730 C CA . CYS A 1 92 ? -1.994 3.276 32.874 1.00 80.00 92 CYS A CA 1
ATOM 731 C C . CYS A 1 92 ? -2.873 4.242 33.694 1.00 80.00 92 CYS A C 1
ATOM 733 O O . CYS A 1 92 ? -2.848 4.189 34.923 1.00 80.00 92 CYS A O 1
ATOM 735 N N . ASP A 1 93 ? -3.674 5.098 33.050 1.00 76.38 93 ASP A N 1
ATOM 736 C CA . ASP A 1 93 ? -4.604 6.007 33.735 1.00 76.38 93 ASP A CA 1
ATOM 737 C C . ASP A 1 93 ? -5.941 5.305 34.060 1.00 76.38 93 ASP A C 1
ATOM 739 O O . ASP A 1 93 ? -6.876 5.267 33.260 1.00 76.38 93 ASP A O 1
ATOM 743 N N . LYS A 1 94 ? -6.061 4.776 35.286 1.00 57.72 94 LYS A N 1
ATOM 744 C CA . LYS A 1 94 ? -7.206 3.994 35.818 1.00 57.72 94 LYS A CA 1
ATOM 745 C C . LYS A 1 94 ? -8.557 4.746 35.887 1.00 57.72 94 LYS A C 1
ATOM 747 O O . LYS A 1 94 ? -9.544 4.210 36.386 1.00 57.72 94 LYS A O 1
ATOM 752 N N . ARG A 1 95 ? -8.650 5.986 35.401 1.00 59.81 95 ARG A N 1
ATOM 753 C CA . ARG A 1 95 ? -9.804 6.881 35.605 1.00 59.81 95 ARG A CA 1
ATOM 754 C C . ARG A 1 95 ? -10.442 7.317 34.282 1.00 59.81 95 ARG A C 1
ATOM 756 O O . ARG A 1 95 ? -10.449 8.504 33.987 1.00 59.81 95 ARG A O 1
ATOM 763 N N . TYR A 1 96 ? -10.955 6.404 33.448 1.00 54.16 96 TYR A N 1
ATOM 764 C CA . TYR A 1 96 ? -11.598 6.829 32.189 1.00 54.16 96 TYR A CA 1
ATOM 765 C C . TYR A 1 96 ? -12.681 5.873 31.655 1.00 54.16 96 TYR A C 1
ATOM 767 O O . TYR A 1 96 ? -12.474 5.130 30.700 1.00 54.16 96 TYR A O 1
ATOM 775 N N . SER A 1 97 ? -13.876 5.945 32.247 1.00 49.34 97 SER A N 1
ATOM 776 C CA . SER A 1 97 ? -15.061 5.150 31.872 1.00 49.34 97 SER A CA 1
ATOM 777 C C . SER A 1 97 ? -15.862 5.706 30.674 1.00 49.34 97 SER A C 1
ATOM 779 O O . SER A 1 97 ? -16.972 5.255 30.429 1.00 49.34 97 SER A O 1
ATOM 781 N N . HIS A 1 98 ? -15.334 6.667 29.900 1.00 54.09 98 HIS A N 1
ATOM 782 C CA . HIS A 1 98 ? -16.084 7.339 28.816 1.00 54.09 98 HIS A CA 1
ATOM 783 C C . HIS A 1 98 ? -15.460 7.174 27.409 1.00 54.09 98 HIS A C 1
ATOM 785 O O . HIS A 1 98 ? -15.673 7.984 26.507 1.00 54.09 98 HIS A O 1
ATOM 791 N N . ARG A 1 99 ? -14.636 6.132 27.214 1.00 57.41 99 ARG A N 1
ATOM 792 C CA . ARG A 1 99 ? -13.631 6.034 26.134 1.00 57.41 99 ARG A CA 1
ATOM 793 C C . ARG A 1 99 ? -14.116 5.463 24.791 1.00 57.41 99 ARG A C 1
ATOM 795 O O . ARG A 1 99 ? -13.337 5.461 23.840 1.00 57.41 99 ARG A O 1
ATOM 802 N N . VAL A 1 100 ? -15.376 5.040 24.663 1.00 57.28 100 VAL A N 1
ATOM 803 C CA . VAL A 1 100 ? -15.885 4.441 23.408 1.00 57.28 100 VAL A CA 1
ATOM 804 C C . VAL A 1 100 ? -15.782 5.433 22.236 1.00 57.28 100 VAL A C 1
ATOM 806 O O . VAL A 1 100 ? -15.179 5.114 21.214 1.00 57.28 100 VAL A O 1
ATOM 809 N N . ARG A 1 101 ? -16.186 6.698 22.434 1.00 57.22 101 ARG A N 1
ATOM 810 C CA . ARG A 1 101 ? -16.109 7.751 21.397 1.00 57.22 101 ARG A CA 1
ATOM 811 C C . ARG A 1 101 ? -14.676 8.188 21.042 1.00 57.22 101 ARG A C 1
ATOM 813 O O . ARG A 1 101 ? -14.406 8.662 19.941 1.00 57.22 101 ARG A O 1
ATOM 820 N N . SER A 1 102 ? -13.725 8.009 21.963 1.00 65.19 102 SER A N 1
ATOM 821 C CA . SER A 1 102 ? -12.307 8.317 21.716 1.00 65.19 102 SER A CA 1
ATOM 822 C C . SER A 1 102 ? -11.611 7.230 20.890 1.00 65.19 102 SER A C 1
ATOM 824 O O . SER A 1 102 ? -10.693 7.538 20.134 1.00 65.19 102 SER A O 1
ATOM 826 N N . SER A 1 103 ? -12.051 5.971 20.992 1.00 70.00 103 SER A N 1
ATOM 827 C CA . SER A 1 103 ? -11.479 4.876 20.200 1.00 70.00 103 SER A CA 1
ATOM 828 C C . SER A 1 103 ? -11.830 5.003 18.717 1.00 70.00 103 SER A C 1
ATOM 830 O O . SER A 1 103 ? -10.966 4.815 17.864 1.00 70.00 103 SER A O 1
ATOM 832 N N . GLU A 1 104 ? -13.063 5.398 18.406 1.00 75.38 104 GLU A N 1
ATOM 833 C CA . GLU A 1 104 ? -13.542 5.543 17.029 1.00 75.38 104 GLU A CA 1
ATOM 834 C C . GLU A 1 104 ? -12.803 6.653 16.267 1.00 75.38 104 GLU A C 1
ATOM 836 O O . GLU A 1 104 ? -12.270 6.430 15.180 1.00 75.38 104 GLU A O 1
ATOM 841 N N . THR A 1 105 ? -12.637 7.822 16.890 1.00 78.38 105 THR A N 1
ATOM 842 C CA . THR A 1 105 ? -11.847 8.924 16.312 1.00 78.38 105 THR A CA 1
ATOM 843 C C . THR A 1 105 ? -10.366 8.566 16.139 1.00 78.38 105 THR A C 1
ATOM 845 O O . THR A 1 105 ? -9.727 9.023 15.190 1.00 78.38 105 THR A O 1
ATOM 848 N N . LEU A 1 106 ? -9.805 7.722 17.013 1.00 81.19 106 LEU A N 1
ATOM 849 C CA . LEU A 1 106 ? -8.433 7.230 16.881 1.00 81.19 106 LEU A CA 1
ATOM 850 C C . LEU A 1 106 ? -8.284 6.258 15.702 1.00 81.19 106 LEU A C 1
ATOM 852 O O . LEU A 1 106 ? -7.322 6.375 14.943 1.00 81.19 106 LEU A O 1
ATOM 856 N N . ARG A 1 107 ? -9.250 5.348 15.514 1.00 85.06 107 ARG A N 1
ATOM 857 C CA . ARG A 1 107 ? -9.297 4.418 14.373 1.00 85.06 107 ARG A CA 1
ATOM 858 C C . ARG A 1 107 ? -9.431 5.155 13.044 1.00 85.06 107 ARG A C 1
ATOM 860 O O . ARG A 1 107 ? -8.678 4.856 12.126 1.00 85.06 107 ARG A O 1
ATOM 867 N N . LEU A 1 108 ? -10.305 6.159 12.959 1.00 85.06 108 LEU A N 1
ATOM 868 C CA . LEU A 1 108 ? -10.476 6.967 11.744 1.00 85.06 108 LEU A CA 1
ATOM 869 C C . LEU A 1 108 ? -9.185 7.703 11.357 1.00 85.06 108 LEU A C 1
ATOM 871 O O . LEU A 1 108 ? -8.757 7.665 10.204 1.00 85.06 108 LEU A O 1
ATOM 875 N N . ARG A 1 109 ? -8.514 8.328 12.333 1.00 86.81 109 ARG A N 1
ATOM 876 C CA . ARG A 1 109 ? -7.241 9.032 12.094 1.00 86.81 109 ARG A CA 1
ATOM 877 C C . ARG A 1 109 ? -6.120 8.087 11.670 1.00 86.81 109 ARG A C 1
ATOM 879 O O . ARG A 1 109 ? -5.298 8.463 10.838 1.00 86.81 109 ARG A O 1
ATOM 886 N N . LEU A 1 110 ? -6.081 6.882 12.236 1.00 89.19 110 LEU A N 1
ATOM 887 C CA . LEU A 1 110 ? -5.159 5.834 11.810 1.00 89.19 110 LEU A CA 1
ATOM 888 C C . LEU A 1 110 ? -5.437 5.366 10.391 1.00 89.19 110 LEU A C 1
ATOM 890 O O . LEU A 1 110 ? -4.511 5.330 9.588 1.00 89.19 110 LEU A O 1
ATOM 894 N N . GLY A 1 111 ? -6.694 5.037 10.092 1.00 89.19 111 GLY A N 1
ATOM 895 C CA . GLY A 1 111 ? -7.112 4.564 8.776 1.00 89.19 111 GLY A CA 1
ATOM 896 C C . GLY A 1 111 ? -6.709 5.545 7.681 1.00 89.19 111 GLY A C 1
ATOM 897 O O . GLY A 1 111 ? -6.091 5.145 6.702 1.00 89.19 111 GLY A O 1
ATOM 898 N N . HIS A 1 112 ? -6.930 6.845 7.902 1.00 91.12 112 HIS A N 1
ATOM 899 C CA . HIS A 1 112 ? -6.532 7.882 6.949 1.00 91.12 112 HIS A CA 1
ATOM 900 C C . HIS A 1 112 ? -5.014 7.918 6.692 1.00 91.12 112 HIS A C 1
ATOM 902 O O . HIS A 1 112 ? -4.577 7.971 5.546 1.00 91.12 112 HIS A O 1
ATOM 908 N N . ARG A 1 113 ? -4.188 7.844 7.744 1.00 92.94 113 ARG A N 1
ATOM 909 C CA . ARG A 1 113 ? -2.722 7.855 7.586 1.00 92.94 113 ARG A CA 1
ATOM 910 C C . ARG A 1 113 ? -2.181 6.568 6.973 1.00 92.94 113 ARG A C 1
ATOM 912 O O . ARG A 1 113 ? -1.246 6.622 6.184 1.00 92.94 113 ARG A O 1
ATOM 919 N N . LEU A 1 114 ? -2.764 5.423 7.318 1.00 92.69 114 LEU A N 1
ATOM 920 C CA . LEU A 1 114 ? -2.405 4.144 6.712 1.00 92.69 114 LEU A CA 1
ATOM 921 C C . LEU A 1 114 ? -2.788 4.110 5.230 1.00 92.69 114 LEU A C 1
ATOM 923 O O . LEU A 1 114 ? -1.987 3.644 4.430 1.00 92.69 114 LEU A O 1
ATOM 927 N N . SER A 1 115 ? -3.942 4.671 4.852 1.00 91.62 115 SER A N 1
ATOM 928 C CA . SER A 1 115 ? -4.334 4.834 3.445 1.00 91.62 115 SER A CA 1
ATOM 929 C C . SER A 1 115 ? -3.297 5.640 2.663 1.00 91.62 115 SER A C 1
ATOM 931 O O . SER A 1 115 ? -2.879 5.218 1.591 1.00 91.62 115 SER A O 1
ATOM 933 N N . LEU A 1 116 ? -2.806 6.746 3.233 1.00 93.88 116 LEU A N 1
ATOM 934 C CA . LEU A 1 116 ? -1.754 7.552 2.611 1.00 93.88 116 LEU A CA 1
ATOM 935 C C . LEU A 1 116 ? -0.439 6.769 2.443 1.00 93.88 116 LEU A C 1
ATOM 937 O O . LEU A 1 116 ? 0.170 6.792 1.378 1.00 93.88 116 LEU A O 1
ATOM 941 N N . ALA A 1 117 ? 0.004 6.044 3.474 1.00 94.31 117 ALA A N 1
ATOM 942 C CA . ALA A 1 117 ? 1.209 5.216 3.369 1.00 94.31 117 ALA A CA 1
ATOM 943 C C . ALA A 1 117 ? 1.088 4.147 2.272 1.00 94.31 117 ALA A C 1
ATOM 945 O O . ALA A 1 117 ? 2.038 3.854 1.551 1.00 94.31 117 ALA A O 1
ATOM 946 N N . LEU A 1 118 ? -0.108 3.583 2.145 1.00 92.62 118 LEU A N 1
ATOM 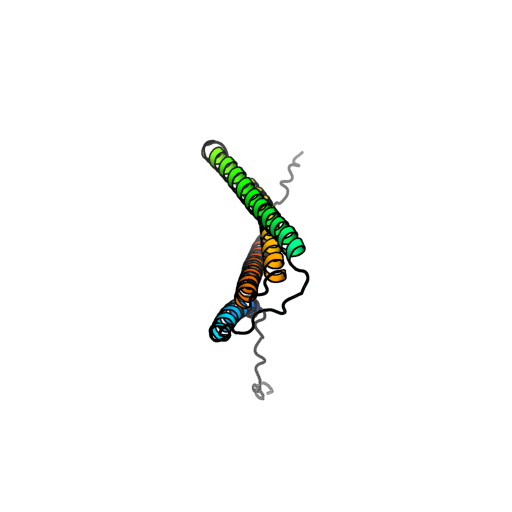947 C CA . LEU A 1 118 ? -0.460 2.592 1.148 1.00 92.62 118 LEU A CA 1
ATOM 948 C C . LEU A 1 118 ? -0.476 3.168 -0.281 1.00 92.62 118 LEU A C 1
ATOM 950 O O . LEU A 1 118 ? -0.196 2.428 -1.225 1.00 92.62 118 LEU A O 1
ATOM 954 N N . GLU A 1 119 ? -0.787 4.448 -0.471 1.00 93.81 119 GLU A N 1
ATOM 955 C CA . GLU A 1 119 ? -0.639 5.138 -1.762 1.00 93.81 119 GLU A CA 1
ATOM 956 C C . GLU A 1 119 ? 0.835 5.324 -2.140 1.00 93.81 119 GLU A C 1
ATOM 958 O O . GLU A 1 119 ? 1.204 5.058 -3.281 1.00 93.81 119 GLU A O 1
ATOM 963 N N . PHE A 1 120 ? 1.699 5.688 -1.186 1.00 94.94 120 PHE A N 1
ATOM 964 C CA . PHE A 1 120 ? 3.143 5.790 -1.433 1.00 94.94 120 PHE A CA 1
ATOM 965 C C . PHE A 1 120 ? 3.781 4.441 -1.779 1.00 94.94 120 PHE A C 1
ATOM 967 O O . PHE A 1 120 ? 4.582 4.367 -2.709 1.00 94.94 120 PHE A O 1
ATOM 974 N N . ALA A 1 121 ? 3.393 3.373 -1.076 1.00 92.44 121 ALA A N 1
ATOM 975 C CA . ALA A 1 121 ? 3.837 2.019 -1.399 1.00 92.44 121 ALA A CA 1
ATOM 976 C C . ALA A 1 121 ? 3.409 1.620 -2.822 1.00 92.44 121 ALA A C 1
ATOM 978 O O . ALA A 1 121 ? 4.238 1.202 -3.623 1.00 92.44 121 ALA A O 1
ATOM 979 N N . LEU A 1 122 ? 2.140 1.867 -3.169 1.00 92.75 122 LEU A N 1
ATOM 980 C CA . LEU A 1 122 ? 1.613 1.588 -4.505 1.00 92.75 122 LEU A CA 1
ATOM 981 C C . LEU A 1 122 ? 2.351 2.379 -5.597 1.00 92.75 122 LEU A C 1
ATOM 983 O O . LEU A 1 122 ? 2.656 1.831 -6.652 1.00 92.75 122 LEU A O 1
ATOM 987 N N . ALA A 1 123 ? 2.655 3.657 -5.354 1.00 93.50 123 ALA A N 1
ATOM 988 C CA . ALA A 1 123 ? 3.408 4.484 -6.293 1.00 93.50 123 ALA A CA 1
ATOM 989 C C . ALA A 1 123 ? 4.826 3.937 -6.531 1.00 93.50 123 ALA A C 1
ATOM 991 O O . ALA A 1 123 ? 5.271 3.879 -7.676 1.00 93.50 123 ALA A O 1
ATOM 992 N N . SER A 1 124 ? 5.510 3.502 -5.467 1.00 94.12 124 SER A N 1
ATOM 993 C CA . SER A 1 124 ? 6.828 2.863 -5.554 1.00 94.12 124 SER A CA 1
ATOM 994 C C . SER A 1 124 ? 6.788 1.584 -6.398 1.00 94.12 124 SER A C 1
ATOM 996 O O . SER A 1 124 ? 7.616 1.401 -7.293 1.00 94.12 124 SER A O 1
ATOM 998 N N . ASP A 1 125 ? 5.775 0.740 -6.191 1.00 91.44 125 ASP A N 1
ATOM 999 C CA . ASP A 1 125 ? 5.616 -0.508 -6.941 1.00 91.44 125 ASP A CA 1
ATOM 1000 C C . ASP A 1 125 ? 5.304 -0.268 -8.428 1.00 91.44 125 ASP A C 1
ATOM 1002 O O . ASP A 1 125 ? 5.878 -0.926 -9.298 1.00 91.44 125 ASP A O 1
ATOM 1006 N N . ILE A 1 126 ? 4.451 0.715 -8.745 1.00 90.69 126 ILE A N 1
ATOM 1007 C CA . ILE A 1 126 ? 4.161 1.110 -10.134 1.00 90.69 126 ILE A CA 1
ATOM 1008 C C . ILE A 1 126 ? 5.428 1.625 -10.829 1.00 90.69 126 ILE A C 1
ATOM 1010 O O . ILE A 1 126 ? 5.700 1.243 -11.967 1.00 90.69 126 ILE A O 1
ATOM 1014 N N . LEU A 1 127 ? 6.222 2.465 -10.155 1.00 91.44 127 LEU A N 1
ATOM 1015 C CA . LEU A 1 127 ? 7.488 2.968 -10.699 1.00 91.44 127 LEU A CA 1
ATOM 1016 C C . LEU A 1 127 ? 8.485 1.834 -10.968 1.00 91.44 127 LEU A C 1
ATOM 1018 O O . LEU A 1 127 ? 9.182 1.866 -11.980 1.00 91.44 127 LEU A O 1
ATOM 1022 N N . ARG A 1 128 ? 8.528 0.814 -10.104 1.00 88.94 128 ARG A N 1
ATOM 1023 C CA . ARG A 1 128 ? 9.384 -0.369 -10.280 1.00 88.94 128 ARG A CA 1
ATOM 1024 C C . ARG A 1 128 ? 8.997 -1.175 -11.519 1.00 88.94 128 ARG A C 1
ATOM 1026 O O . ARG A 1 128 ? 9.865 -1.515 -12.319 1.00 88.94 128 ARG A O 1
ATOM 1033 N N . VAL A 1 129 ? 7.699 -1.410 -11.709 1.00 88.69 129 VAL A N 1
ATOM 1034 C CA . VAL A 1 129 ? 7.158 -2.069 -12.908 1.00 88.69 129 VAL A CA 1
ATOM 1035 C C . VAL A 1 129 ? 7.435 -1.256 -14.177 1.00 88.69 129 VAL A C 1
ATOM 1037 O O . VAL A 1 129 ? 7.655 -1.838 -15.234 1.00 88.69 129 VAL A O 1
ATOM 1040 N N . ALA A 1 130 ? 7.453 0.077 -14.089 1.00 86.44 130 ALA A N 1
ATOM 1041 C CA . ALA A 1 130 ? 7.697 0.939 -15.242 1.00 86.44 130 ALA A CA 1
ATOM 1042 C C . ALA A 1 130 ? 9.142 0.867 -15.773 1.00 86.44 130 ALA A C 1
ATOM 1044 O O . ALA A 1 130 ? 9.332 1.007 -16.978 1.00 86.44 130 ALA A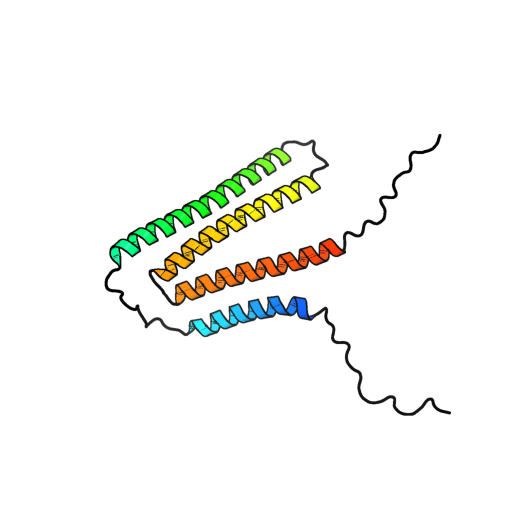 O 1
ATOM 1045 N N . ILE A 1 131 ? 10.143 0.655 -14.905 1.00 85.25 131 ILE A N 1
ATOM 1046 C CA . ILE A 1 131 ? 11.562 0.582 -15.314 1.00 85.25 131 ILE A CA 1
ATOM 1047 C C . ILE A 1 131 ? 12.020 -0.827 -15.692 1.00 85.25 131 ILE A C 1
ATOM 1049 O O . ILE A 1 131 ? 12.907 -0.983 -16.520 1.00 85.25 131 ILE A O 1
ATOM 1053 N N . SER A 1 132 ? 11.430 -1.856 -15.086 1.00 80.62 132 SER A N 1
ATOM 1054 C CA . SER A 1 132 ? 11.764 -3.253 -15.353 1.00 80.62 132 SER A CA 1
ATOM 1055 C C . SER A 1 132 ? 10.471 -4.063 -15.367 1.00 80.62 132 SER A C 1
ATOM 1057 O O . SER A 1 132 ? 10.135 -4.703 -14.367 1.00 80.62 132 SER A O 1
ATOM 1059 N N . PRO A 1 133 ? 9.715 -4.030 -16.477 1.00 78.75 133 PRO A N 1
ATOM 1060 C CA . PRO A 1 133 ? 8.431 -4.709 -16.575 1.00 78.75 133 PRO A CA 1
ATOM 1061 C C . PRO A 1 133 ? 8.629 -6.229 -16.636 1.00 78.75 133 PRO A C 1
ATOM 1063 O O . PRO A 1 133 ? 8.681 -6.829 -17.707 1.00 78.75 133 PRO A O 1
ATOM 1066 N N . ALA A 1 134 ? 8.737 -6.874 -15.474 1.00 80.56 134 ALA A N 1
ATOM 1067 C CA . ALA A 1 134 ? 8.668 -8.323 -15.354 1.00 80.56 134 ALA A CA 1
ATOM 1068 C C . ALA A 1 134 ? 7.205 -8.752 -15.198 1.00 80.56 134 ALA A C 1
ATOM 1070 O O . ALA A 1 134 ? 6.480 -8.236 -14.345 1.00 80.56 134 ALA A O 1
ATOM 1071 N N . LEU A 1 135 ? 6.768 -9.740 -15.985 1.00 77.00 135 LEU A N 1
ATOM 1072 C CA . LEU A 1 135 ? 5.400 -10.269 -15.899 1.00 77.00 135 LEU A CA 1
ATOM 1073 C C . LEU A 1 135 ? 5.044 -10.727 -14.474 1.00 77.00 135 LEU A C 1
ATOM 1075 O O . LEU A 1 135 ? 3.931 -10.489 -14.014 1.00 77.00 135 LEU A O 1
ATOM 1079 N N . ALA A 1 136 ? 6.000 -11.326 -13.755 1.00 75.81 136 ALA A N 1
ATOM 1080 C CA . ALA A 1 136 ? 5.817 -11.741 -12.365 1.00 75.81 136 ALA A CA 1
ATOM 1081 C C . ALA A 1 136 ? 5.552 -10.554 -11.417 1.00 75.81 136 ALA A C 1
ATOM 1083 O O . ALA A 1 136 ? 4.646 -10.632 -10.585 1.00 75.81 136 ALA A O 1
ATOM 1084 N N . ASP A 1 137 ? 6.282 -9.447 -11.579 1.00 78.50 137 ASP A N 1
ATOM 1085 C CA . ASP A 1 137 ? 6.138 -8.250 -10.740 1.00 78.50 137 ASP A CA 1
ATOM 1086 C C . ASP A 1 137 ? 4.796 -7.556 -10.996 1.00 78.50 137 ASP A C 1
ATOM 1088 O O . ASP A 1 137 ? 4.103 -7.161 -10.057 1.00 78.50 137 ASP A O 1
ATOM 1092 N N . ILE A 1 138 ? 4.377 -7.487 -12.265 1.00 83.06 138 ILE A N 1
ATOM 1093 C CA . ILE A 1 138 ? 3.066 -6.957 -12.664 1.00 83.06 138 ILE A CA 1
ATOM 1094 C C . ILE A 1 138 ? 1.935 -7.777 -12.030 1.00 83.06 138 ILE A C 1
ATOM 1096 O O . ILE A 1 138 ? 0.989 -7.208 -11.482 1.00 83.06 138 ILE A O 1
ATOM 1100 N N . LEU A 1 139 ? 2.028 -9.110 -12.075 1.00 81.06 139 LEU A N 1
ATOM 1101 C CA . LEU A 1 139 ? 1.025 -9.999 -11.486 1.00 81.06 139 LEU A CA 1
ATOM 1102 C C . LEU A 1 139 ? 0.956 -9.853 -9.965 1.00 81.06 139 LEU A C 1
ATOM 1104 O O . LEU A 1 139 ? -0.139 -9.757 -9.410 1.00 81.06 139 LEU A O 1
ATOM 1108 N N . PHE A 1 140 ? 2.101 -9.811 -9.284 1.00 80.44 140 PHE A N 1
ATOM 1109 C CA . PHE A 1 140 ? 2.138 -9.644 -7.833 1.00 80.44 140 PHE A CA 1
ATOM 1110 C C . PHE A 1 140 ? 1.537 -8.300 -7.406 1.00 80.44 140 PHE A C 1
ATOM 1112 O O . PHE A 1 140 ? 0.687 -8.256 -6.514 1.00 80.44 140 PHE A O 1
ATOM 1119 N N . LEU A 1 141 ? 1.896 -7.219 -8.104 1.00 85.94 141 LEU A N 1
ATOM 1120 C CA . LEU A 1 141 ? 1.317 -5.895 -7.896 1.00 85.94 141 LEU A CA 1
ATOM 1121 C C . LEU A 1 141 ? -0.205 -5.907 -8.090 1.00 85.94 141 LEU A C 1
ATOM 1123 O O . LEU A 1 141 ? -0.947 -5.397 -7.248 1.00 85.94 141 LEU A O 1
ATOM 1127 N N . PHE A 1 142 ? -0.688 -6.538 -9.162 1.00 84.56 142 PHE A N 1
ATOM 1128 C CA . PHE A 1 142 ? -2.118 -6.660 -9.441 1.00 84.56 142 PHE A CA 1
ATOM 1129 C C . PHE A 1 142 ? -2.863 -7.401 -8.322 1.00 84.56 142 PHE A C 1
ATOM 1131 O O . PHE A 1 142 ? -3.923 -6.954 -7.882 1.00 84.56 142 PHE A O 1
ATOM 1138 N N . VAL A 1 143 ? -2.286 -8.485 -7.795 1.00 85.00 143 VAL A N 1
ATOM 1139 C CA . VAL A 1 143 ? -2.851 -9.239 -6.664 1.00 85.00 143 VAL A CA 1
ATOM 1140 C C . VAL A 1 143 ? -2.936 -8.382 -5.401 1.00 85.00 143 VAL A C 1
ATOM 1142 O O . VAL A 1 143 ? -3.975 -8.393 -4.741 1.00 85.00 143 VAL A O 1
ATOM 1145 N N . ILE A 1 144 ? -1.897 -7.607 -5.069 1.00 85.00 144 ILE A N 1
ATOM 1146 C CA . ILE A 1 144 ? -1.920 -6.701 -3.905 1.00 85.00 144 ILE A CA 1
ATOM 1147 C C . ILE A 1 144 ? -3.023 -5.648 -4.054 1.00 85.00 144 ILE A C 1
ATOM 1149 O O . ILE A 1 144 ? -3.760 -5.384 -3.099 1.00 85.00 144 ILE A O 1
ATOM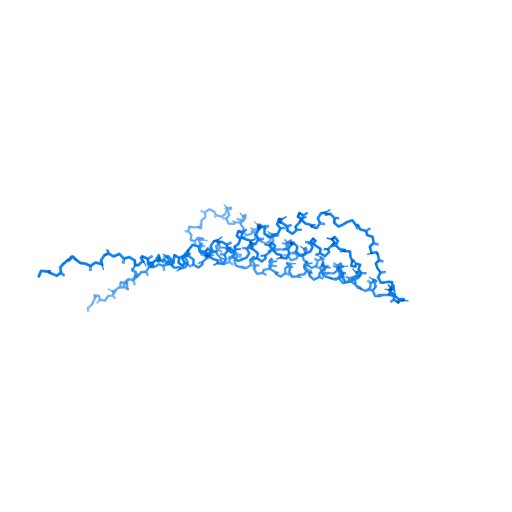 1153 N N . ILE A 1 145 ? -3.155 -5.047 -5.239 1.00 85.81 145 ILE A N 1
ATOM 1154 C CA . ILE A 1 145 ? -4.191 -4.044 -5.514 1.00 85.81 145 ILE A CA 1
ATOM 1155 C C . ILE A 1 145 ? -5.581 -4.664 -5.355 1.00 85.81 145 ILE A C 1
ATOM 1157 O O . ILE A 1 145 ? -6.419 -4.095 -4.653 1.00 85.81 145 ILE A O 1
ATOM 1161 N N . LEU A 1 146 ? -5.825 -5.844 -5.939 1.00 82.50 146 LEU A N 1
ATOM 1162 C CA . LEU A 1 146 ? -7.107 -6.536 -5.794 1.00 82.50 146 LEU A CA 1
ATOM 1163 C C . LEU A 1 146 ? -7.408 -6.888 -4.340 1.00 82.50 146 LEU A C 1
ATOM 1165 O O . LEU A 1 146 ? -8.538 -6.699 -3.899 1.00 82.50 146 LEU A O 1
ATOM 1169 N N . LEU A 1 147 ? -6.413 -7.358 -3.587 1.00 85.19 147 LEU A N 1
ATOM 1170 C CA . LEU A 1 147 ? -6.570 -7.654 -2.166 1.00 85.19 147 LEU A CA 1
ATOM 1171 C C . LEU A 1 147 ? -6.994 -6.405 -1.386 1.00 85.19 147 LEU A C 1
ATOM 1173 O O . LEU A 1 147 ? -7.904 -6.476 -0.562 1.00 85.19 147 LEU A O 1
ATOM 1177 N N . ARG A 1 148 ? -6.376 -5.251 -1.666 1.00 83.00 148 ARG A N 1
ATOM 1178 C CA . ARG A 1 148 ? -6.751 -3.978 -1.035 1.00 83.00 148 ARG A CA 1
ATOM 1179 C C . ARG A 1 148 ? -8.197 -3.601 -1.353 1.00 83.00 148 ARG A C 1
ATOM 1181 O O . ARG A 1 148 ? -8.937 -3.234 -0.444 1.00 83.00 148 ARG A O 1
ATOM 1188 N N . VAL A 1 149 ? -8.597 -3.701 -2.620 1.00 83.81 149 VAL A N 1
ATOM 1189 C CA . VAL A 1 149 ? -9.968 -3.401 -3.064 1.00 83.81 149 VAL A CA 1
ATOM 1190 C C . VAL A 1 149 ? -10.972 -4.335 -2.394 1.00 83.81 149 VAL A C 1
ATOM 1192 O O . VAL A 1 149 ? -11.992 -3.877 -1.889 1.00 83.81 149 VAL A O 1
ATOM 1195 N N . LEU A 1 150 ? -10.658 -5.629 -2.334 1.00 82.19 150 LEU A N 1
ATOM 1196 C CA . LEU A 1 150 ? -11.497 -6.643 -1.709 1.00 82.19 150 LEU A CA 1
ATOM 1197 C C . LEU A 1 150 ? -11.737 -6.350 -0.226 1.00 82.19 150 LEU A C 1
ATOM 1199 O O . LEU A 1 150 ? -12.882 -6.342 0.220 1.00 82.19 150 LEU A O 1
ATOM 1203 N N . ILE A 1 151 ? -10.660 -6.120 0.531 1.00 83.38 151 ILE A N 1
ATOM 1204 C CA . ILE A 1 151 ? -10.738 -5.854 1.971 1.00 83.38 151 ILE A CA 1
ATOM 1205 C C . ILE A 1 151 ? -11.569 -4.595 2.224 1.00 83.38 151 ILE A C 1
ATOM 1207 O O . ILE A 1 151 ? -12.476 -4.627 3.053 1.00 83.38 151 ILE A O 1
ATOM 1211 N N . ASN A 1 152 ? -11.300 -3.510 1.489 1.00 80.69 152 ASN A N 1
ATOM 1212 C CA . ASN A 1 152 ? -12.048 -2.266 1.652 1.00 80.69 152 ASN A CA 1
ATOM 1213 C C . ASN A 1 152 ? -13.535 -2.431 1.315 1.00 80.69 152 ASN A C 1
ATOM 1215 O O . ASN A 1 152 ? -14.365 -1.930 2.064 1.00 80.69 152 ASN A O 1
ATOM 1219 N N . HIS A 1 153 ? -13.882 -3.170 0.257 1.00 80.56 153 HIS A N 1
ATOM 1220 C CA . HIS A 1 153 ? -15.282 -3.410 -0.105 1.00 80.56 153 HIS A CA 1
ATOM 1221 C C . HIS A 1 153 ? -16.037 -4.183 0.986 1.00 80.56 153 HIS A C 1
ATOM 1223 O O . HIS A 1 153 ? -17.147 -3.805 1.349 1.00 80.56 153 HIS A O 1
ATOM 1229 N N . PHE A 1 154 ? -15.441 -5.244 1.541 1.00 78.44 154 PHE A N 1
ATOM 1230 C CA . PHE A 1 154 ? -16.056 -6.000 2.639 1.00 78.44 154 PHE A CA 1
ATOM 1231 C C . PHE A 1 154 ? -16.288 -5.145 3.884 1.00 78.44 154 PHE A C 1
ATOM 1233 O O . PHE A 1 154 ? -17.338 -5.241 4.517 1.00 78.44 154 PHE A O 1
ATOM 1240 N N . LEU A 1 155 ? -15.301 -4.319 4.239 1.00 73.88 155 LEU A N 1
ATOM 1241 C CA . LEU A 1 155 ? -15.395 -3.435 5.395 1.00 73.88 155 LEU A CA 1
ATOM 1242 C C . LEU A 1 155 ? -16.544 -2.434 5.224 1.00 73.88 155 LEU A C 1
ATOM 1244 O O . LEU A 1 155 ? -17.342 -2.267 6.143 1.00 73.88 155 LEU A O 1
ATOM 1248 N N . GLU A 1 156 ? -16.653 -1.793 4.058 1.00 73.00 156 GLU A N 1
ATOM 1249 C CA . GLU A 1 156 ? -17.693 -0.795 3.770 1.00 73.00 156 GLU A CA 1
ATOM 1250 C C . GLU A 1 156 ? -19.115 -1.378 3.905 1.00 73.00 156 GLU A C 1
ATOM 1252 O O . GLU A 1 156 ? -20.004 -0.731 4.470 1.00 73.00 156 GLU A O 1
ATOM 1257 N N . ASP A 1 157 ? -19.309 -2.625 3.464 1.00 68.75 157 ASP A N 1
ATOM 1258 C CA . ASP A 1 157 ? -20.583 -3.343 3.578 1.00 68.75 157 ASP A CA 1
ATOM 1259 C C . ASP A 1 157 ? -20.955 -3.636 5.044 1.00 68.75 157 ASP A C 1
ATOM 1261 O O . ASP A 1 157 ? -22.105 -3.431 5.447 1.00 68.75 157 ASP A O 1
ATOM 1265 N N . GLU A 1 158 ? -19.995 -4.051 5.880 1.00 61.41 158 GLU A N 1
ATOM 1266 C CA . GLU A 1 158 ? -20.238 -4.266 7.314 1.00 61.41 158 GLU A CA 1
ATOM 1267 C C . GLU A 1 158 ? -20.618 -2.961 8.035 1.00 61.41 158 GLU A C 1
ATOM 1269 O O . GLU A 1 158 ? -21.541 -2.948 8.858 1.00 61.41 158 GLU A O 1
ATOM 1274 N N . PHE A 1 159 ? -19.980 -1.835 7.695 1.00 59.88 159 PHE A N 1
ATOM 1275 C CA . PHE A 1 159 ? -20.327 -0.529 8.267 1.00 59.88 159 PHE A CA 1
ATOM 1276 C C . PHE A 1 159 ? -21.735 -0.061 7.871 1.00 59.88 159 PHE A C 1
ATOM 1278 O O . PHE A 1 159 ? -22.436 0.529 8.699 1.00 59.88 159 PHE A O 1
ATOM 1285 N N . ALA A 1 160 ? -22.180 -0.330 6.639 1.00 64.50 160 ALA A N 1
ATOM 1286 C CA . ALA A 1 160 ? -23.530 0.014 6.188 1.00 64.50 160 ALA A CA 1
ATOM 1287 C C . ALA A 1 160 ? -24.609 -0.752 6.972 1.00 64.50 160 ALA A C 1
ATOM 1289 O O . ALA A 1 160 ? -25.624 -0.170 7.370 1.00 64.50 160 ALA A O 1
ATOM 1290 N N . ILE A 1 161 ? -24.356 -2.031 7.263 1.00 63.56 161 ILE A N 1
ATOM 1291 C CA . ILE A 1 161 ? -25.242 -2.874 8.073 1.00 63.56 161 ILE A CA 1
ATOM 1292 C C . ILE A 1 161 ? -25.312 -2.340 9.511 1.00 63.56 161 ILE A C 1
ATOM 1294 O O . ILE A 1 161 ? -26.412 -2.144 10.032 1.00 63.56 161 ILE A O 1
ATOM 1298 N N . ILE A 1 162 ? -24.171 -2.008 10.127 1.00 58.78 162 ILE A N 1
ATOM 1299 C CA . ILE A 1 162 ? -24.117 -1.463 11.497 1.00 58.78 162 ILE A CA 1
ATOM 1300 C C . ILE A 1 162 ? -24.842 -0.111 11.587 1.00 58.78 162 ILE A C 1
ATOM 1302 O O . ILE A 1 162 ? -25.654 0.088 12.491 1.00 58.78 162 ILE A O 1
ATOM 1306 N N . LYS A 1 163 ? -24.639 0.795 10.621 1.00 58.44 163 LYS A N 1
ATOM 1307 C CA . LYS A 1 163 ? -25.307 2.110 10.590 1.00 58.44 163 LYS A CA 1
ATOM 1308 C C . LYS A 1 163 ? -26.831 1.997 10.483 1.00 58.44 163 LYS A C 1
ATOM 1310 O O . LYS A 1 163 ? -27.543 2.853 10.996 1.00 58.44 163 LYS A O 1
ATOM 1315 N N . SER A 1 164 ? -27.339 0.943 9.843 1.00 55.62 164 SER A N 1
ATOM 1316 C CA . SER A 1 164 ? -28.781 0.686 9.744 1.00 55.62 164 SER A CA 1
ATOM 1317 C C . SER A 1 164 ? -29.402 0.107 11.024 1.00 55.62 164 SER A C 1
ATOM 1319 O O . SER A 1 164 ? -30.620 0.174 11.190 1.00 55.62 164 SER A O 1
ATOM 1321 N N . SER A 1 165 ? -28.578 -0.413 11.945 1.00 53.53 165 SER A N 1
ATOM 1322 C CA . SER A 1 165 ? -29.017 -0.958 13.236 1.00 53.53 165 SER A CA 1
ATOM 1323 C C . SER A 1 165 ? -28.942 0.051 14.388 1.00 53.53 165 SER A C 1
ATOM 1325 O O . SER A 1 165 ? -29.471 -0.230 15.464 1.00 53.53 165 SER A O 1
ATOM 1327 N N . GLU A 1 166 ? -28.354 1.235 14.184 1.00 54.31 166 GLU A N 1
ATOM 1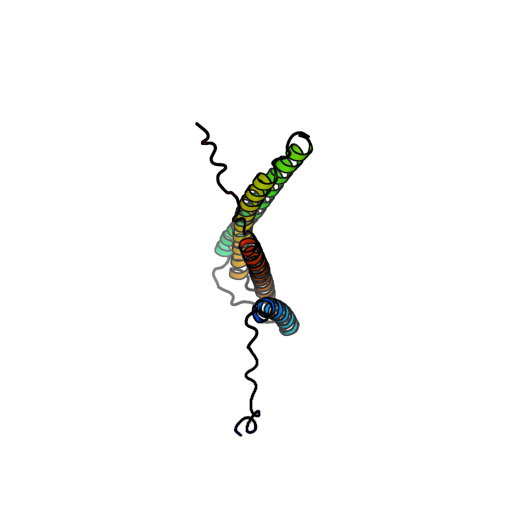328 C CA . GLU A 1 166 ? -28.399 2.337 15.152 1.00 54.31 166 GLU A CA 1
ATOM 1329 C C . GLU A 1 166 ? -29.710 3.123 15.004 1.00 54.31 166 GLU A C 1
ATOM 1331 O O . GLU A 1 166 ? -29.766 4.273 14.569 1.00 54.31 166 GLU A O 1
ATOM 1336 N N . LYS A 1 167 ? -30.805 2.447 15.351 1.00 50.81 167 LYS A N 1
ATOM 1337 C CA . LYS A 1 167 ? -32.111 3.049 15.582 1.00 50.81 167 LYS A CA 1
ATOM 1338 C C . LYS A 1 167 ? -32.255 3.274 17.086 1.00 50.81 167 LYS A C 1
ATOM 1340 O O . LYS A 1 167 ? -32.733 2.391 17.788 1.00 50.81 167 LYS A O 1
ATOM 1345 N N . TYR A 1 168 ? -31.850 4.451 17.561 1.00 55.81 168 TYR A N 1
ATOM 1346 C CA . TYR A 1 168 ? -32.277 4.999 18.854 1.00 55.81 168 TYR A CA 1
ATOM 1347 C C . TYR A 1 168 ? -33.330 6.093 18.596 1.00 55.81 168 TYR A C 1
ATOM 1349 O O . TYR A 1 168 ? -32.952 7.237 18.340 1.00 55.81 168 TYR A O 1
ATOM 1357 N N . PRO A 1 169 ? -34.640 5.781 18.612 1.00 53.59 169 PRO A N 1
ATOM 1358 C CA . PRO A 1 169 ? -35.698 6.790 18.574 1.00 53.59 169 PRO A CA 1
ATOM 1359 C C . PRO A 1 169 ? -35.969 7.456 19.938 1.00 53.59 169 PRO A C 1
ATOM 1361 O O . PRO A 1 169 ? -36.794 8.361 19.998 1.00 53.59 169 PRO A O 1
ATOM 1364 N N . ASP A 1 170 ? -35.283 7.057 21.015 1.00 53.34 170 ASP A N 1
ATOM 1365 C CA . ASP A 1 170 ? -35.850 7.206 22.366 1.00 53.34 170 ASP A CA 1
ATOM 1366 C C . ASP A 1 170 ? -35.088 8.186 23.273 1.00 53.34 170 ASP A C 1
ATOM 1368 O O . ASP A 1 170 ? -35.163 8.100 24.497 1.00 53.34 170 ASP A O 1
ATOM 1372 N N . LEU A 1 171 ? -34.369 9.156 22.705 1.00 56.97 171 LEU A N 1
ATOM 1373 C CA . LEU A 1 171 ? -34.096 10.378 23.463 1.00 56.97 171 LEU A CA 1
ATOM 1374 C C . LEU A 1 171 ? -35.322 11.281 23.325 1.00 56.97 171 LEU A C 1
ATOM 1376 O O . LEU A 1 171 ? -35.291 12.284 22.612 1.00 56.97 171 LEU A O 1
ATOM 1380 N N . GLU A 1 172 ? -36.410 10.902 24.005 1.00 58.72 172 GLU A N 1
ATOM 1381 C CA . GLU A 1 172 ? -37.377 11.903 24.443 1.00 58.72 172 GLU A CA 1
ATOM 1382 C C . GLU A 1 172 ? -36.570 12.997 25.156 1.00 58.72 172 GLU A C 1
ATOM 1384 O O . GLU A 1 172 ? -35.752 12.690 26.035 1.00 58.72 172 GLU A O 1
ATOM 1389 N N . PRO A 1 173 ? -36.727 14.274 24.776 1.00 56.00 173 PRO A N 1
ATOM 1390 C CA . PRO A 1 173 ? -36.248 15.338 25.627 1.00 56.00 173 PRO A CA 1
ATOM 1391 C C . PRO A 1 173 ? -36.978 15.151 26.954 1.00 56.00 173 PRO A C 1
ATOM 1393 O O . PRO A 1 173 ? -38.206 15.206 26.986 1.00 56.00 173 PRO A O 1
ATOM 1396 N N . CYS A 1 174 ? -36.246 14.916 28.044 1.00 56.69 174 CYS A N 1
ATOM 1397 C CA . CYS A 1 174 ? -36.799 15.186 29.359 1.00 56.69 174 CYS A CA 1
ATOM 1398 C C . CYS A 1 174 ? -37.134 16.678 29.366 1.00 56.69 174 CYS A C 1
ATOM 1400 O O . CYS A 1 174 ? -36.245 17.513 29.544 1.00 56.69 174 CYS A O 1
ATOM 1402 N N . ASP A 1 175 ? -38.395 16.997 29.090 1.00 53.78 175 ASP A N 1
ATOM 1403 C CA . ASP A 1 175 ? -38.983 18.295 29.351 1.00 53.78 175 ASP A CA 1
ATOM 1404 C C . ASP A 1 175 ? -38.909 18.527 30.860 1.00 53.78 175 ASP A C 1
ATOM 1406 O O . ASP A 1 175 ? -39.742 18.090 31.652 1.00 53.78 175 ASP A O 1
ATOM 1410 N N . SER A 1 176 ? -37.808 19.143 31.273 1.00 60.69 176 SER A N 1
ATOM 1411 C CA . SER A 1 176 ? -37.695 19.830 32.541 1.00 60.69 176 SER A CA 1
ATOM 1412 C C . SER A 1 176 ? -38.433 21.160 32.401 1.00 60.69 176 SER A C 1
ATOM 1414 O O . SER A 1 176 ? -37.825 22.170 32.037 1.00 60.69 176 SER A O 1
ATOM 1416 N N . GLY A 1 177 ? -39.735 21.132 32.671 1.00 53.88 177 GLY A N 1
ATOM 1417 C CA . GLY A 1 177 ? -40.626 22.278 32.515 1.00 53.88 177 GLY A CA 1
ATOM 1418 C C . GLY A 1 177 ? -41.801 22.289 33.491 1.00 53.88 177 GLY A C 1
ATOM 1419 O O . GLY A 1 177 ? -42.857 22.800 33.145 1.00 53.88 177 GLY A O 1
ATOM 1420 N N . ASP A 1 178 ? -41.633 21.731 34.694 1.00 55.06 178 ASP A N 1
ATOM 1421 C CA . ASP A 1 178 ? -42.560 21.969 35.806 1.00 55.06 178 ASP A CA 1
ATOM 1422 C C . ASP A 1 178 ? -42.234 23.348 36.410 1.00 55.06 178 ASP A C 1
ATOM 1424 O O . ASP A 1 178 ? -41.230 23.506 37.116 1.00 55.06 178 ASP A O 1
ATOM 1428 N N . ASN A 1 179 ? -43.036 24.359 36.061 1.00 52.00 179 ASN A N 1
ATOM 1429 C CA . ASN A 1 179 ? -43.188 25.606 36.817 1.00 52.00 179 ASN A CA 1
ATOM 1430 C C . ASN A 1 179 ? -44.557 26.244 36.553 1.00 52.00 179 ASN A C 1
ATOM 1432 O O . ASN A 1 179 ? -44.845 26.555 35.374 1.00 52.00 179 ASN A O 1
#

Secondary structure (DSSP, 8-state):
--S-S---S-------TTTHHHHHHHHHHHHHHHHHHHHTT----------TT-HHHHHHHHHHHHHHHHHHHHHHHHHHHHHHHHHHHHHH----TT-HHHHHHHHHHHHHHHHHHHHHHHHHHHHHHHHS--HHHHHHHHHHHHHHHHHHHHHHHHHHHHHHH--------------

Sequence (179 aa):
MDQLKEQESLKEHPTNKHTNQWLLPLILIIAIIVLLFMFRDFTLEDRAIDIPHEGLLEVIVGYAILAAEIAAVFVVAASVIQVTFNFLRSVCDKRYSHRVRSSETLRLRLGHRLSLALEFALASDILRVAISPALADILFLFVIILLRVLINHFLEDEFAIIKSSEKYPDLEPCDSGDN

Radius of gyration: 27.32 Å; chains: 1; bounding box: 90×50×63 Å